Protein AF-A0A7S3WX23-F1 (afdb_monomer_lite)

Structure (mmCIF, N/CA/C/O backbone):
data_AF-A0A7S3WX23-F1
#
_entry.id   AF-A0A7S3WX23-F1
#
loop_
_atom_site.group_PDB
_atom_site.id
_atom_si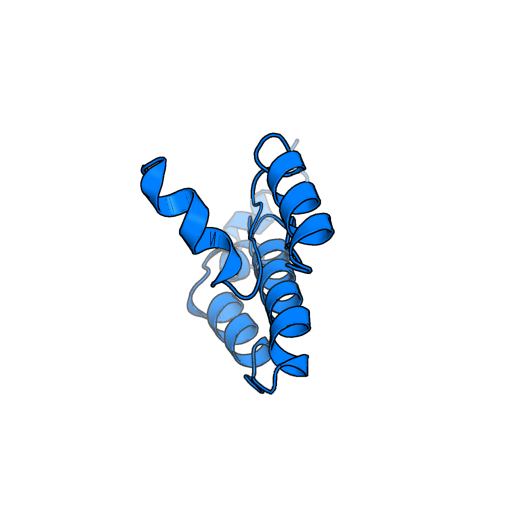te.type_symbol
_atom_site.label_atom_id
_atom_site.label_alt_id
_atom_site.label_comp_id
_atom_site.label_asym_id
_atom_site.label_entity_id
_atom_site.label_seq_id
_atom_site.pdbx_PDB_ins_code
_atom_site.Cartn_x
_atom_site.Cartn_y
_atom_site.Cartn_z
_atom_site.occupancy
_atom_site.B_iso_or_equiv
_atom_site.auth_seq_id
_atom_site.auth_comp_id
_atom_site.auth_asym_id
_atom_site.auth_atom_id
_atom_site.pdbx_PDB_model_num
ATOM 1 N N . GLY A 1 1 ? 3.208 15.995 10.548 1.0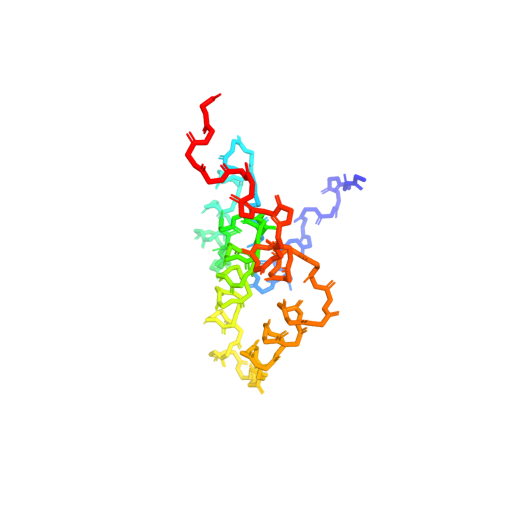0 79.62 1 GLY A N 1
ATOM 2 C CA . GLY A 1 1 ? 2.936 15.117 11.705 1.00 79.62 1 GLY A CA 1
ATOM 3 C C . GLY A 1 1 ? 1.462 15.192 12.044 1.00 79.62 1 GLY A C 1
ATOM 4 O O . GLY A 1 1 ? 0.822 16.119 11.566 1.00 79.62 1 GLY A O 1
ATOM 5 N N . ALA A 1 2 ? 0.948 14.242 12.826 1.00 91.31 2 ALA A N 1
ATOM 6 C CA . ALA A 1 2 ? -0.447 14.206 13.277 1.00 91.31 2 ALA A CA 1
ATOM 7 C C . ALA A 1 2 ? -0.566 14.661 14.740 1.00 91.31 2 ALA A C 1
ATOM 9 O O . ALA A 1 2 ? 0.372 14.481 15.523 1.00 91.31 2 ALA A O 1
ATOM 10 N N . SER A 1 3 ? -1.706 15.244 15.106 1.00 95.75 3 SER A N 1
ATOM 11 C CA . SER A 1 3 ? -2.031 15.580 16.499 1.00 95.75 3 SER A CA 1
ATOM 12 C C . SER A 1 3 ? -2.707 14.405 17.209 1.00 95.75 3 SER A C 1
ATOM 14 O O . SER A 1 3 ? -3.400 13.607 16.584 1.00 95.75 3 SER A O 1
ATOM 16 N N . VAL A 1 4 ? -2.588 14.332 18.540 1.00 94.81 4 VAL A N 1
ATOM 17 C CA . VAL A 1 4 ? -3.322 13.351 19.367 1.00 94.81 4 VAL A CA 1
ATOM 18 C C . VAL A 1 4 ? -4.836 13.466 19.147 1.00 94.81 4 VAL A C 1
ATOM 20 O O . VAL A 1 4 ? -5.532 12.456 19.110 1.00 94.81 4 VAL A O 1
ATOM 23 N N . MET A 1 5 ? -5.332 14.684 18.897 1.00 95.56 5 MET A N 1
ATOM 24 C CA . MET A 1 5 ? -6.750 14.949 18.615 1.00 95.56 5 MET A CA 1
ATOM 25 C C . MET A 1 5 ? -7.226 14.389 17.265 1.00 95.56 5 MET A C 1
ATOM 27 O O . MET A 1 5 ? -8.411 14.443 16.958 1.00 95.56 5 MET A O 1
ATOM 31 N N . GLU A 1 6 ? -6.330 13.882 16.418 1.00 95.81 6 GLU A N 1
ATOM 32 C CA . GLU A 1 6 ? -6.698 13.263 15.140 1.00 95.81 6 GLU A CA 1
ATOM 33 C C . GLU A 1 6 ? -6.844 11.742 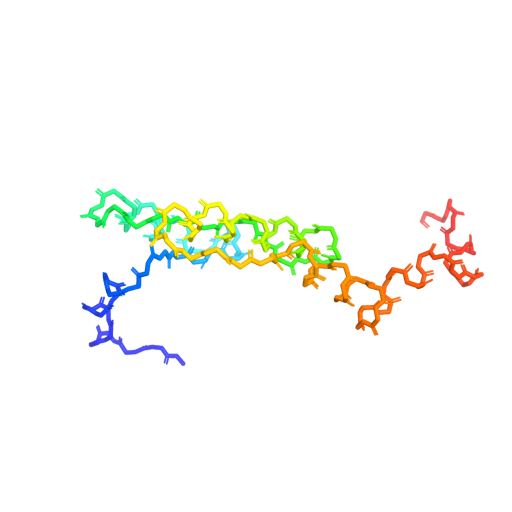15.242 1.00 95.81 6 GLU A C 1
ATOM 35 O O . GLU A 1 6 ? -7.450 11.142 14.356 1.00 95.81 6 GLU A O 1
ATOM 40 N N . LEU A 1 7 ? -6.374 11.119 16.331 1.00 93.25 7 LEU A N 1
ATOM 41 C CA . LEU A 1 7 ? -6.477 9.668 16.530 1.00 93.25 7 LEU A CA 1
ATOM 42 C C . LEU A 1 7 ? -7.935 9.194 16.585 1.00 93.25 7 LEU A C 1
ATOM 44 O O . LEU A 1 7 ? -8.265 8.152 16.026 1.00 93.25 7 LEU A O 1
ATOM 48 N N . GLU A 1 8 ? -8.836 9.996 17.159 1.00 94.06 8 GLU A N 1
ATOM 49 C CA . GLU A 1 8 ? -10.277 9.697 17.176 1.00 94.06 8 GLU A CA 1
ATOM 50 C C . GLU A 1 8 ? -10.901 9.636 15.770 1.00 94.06 8 GLU A C 1
ATOM 52 O O . GLU A 1 8 ? -11.996 9.107 15.587 1.00 94.06 8 GLU A O 1
ATOM 57 N N . LYS A 1 9 ? -10.227 10.196 14.758 1.00 95.56 9 LYS A N 1
ATOM 58 C CA . LYS A 1 9 ? -10.715 10.233 13.377 1.00 95.56 9 LYS A CA 1
ATOM 59 C C . LYS A 1 9 ? -10.270 9.016 12.571 1.00 95.56 9 LYS A C 1
ATOM 61 O O . LYS A 1 9 ? -10.781 8.839 11.469 1.00 95.56 9 LYS A O 1
ATOM 66 N N . MET A 1 10 ? -9.364 8.183 13.094 1.00 94.38 10 MET A N 1
ATOM 67 C CA . MET A 1 10 ? -8.843 7.013 12.377 1.00 94.38 10 MET A CA 1
ATOM 68 C C . MET A 1 10 ? -9.938 6.039 11.918 1.00 94.38 10 MET A C 1
ATOM 70 O O . MET A 1 10 ? -9.901 5.672 10.744 1.00 94.38 10 MET A O 1
ATOM 74 N N . PRO A 1 11 ? -10.966 5.707 12.730 1.00 95.38 11 PRO A N 1
ATOM 75 C CA . PRO A 1 11 ? -12.029 4.786 12.309 1.00 95.38 11 PRO A CA 1
ATOM 76 C C . PRO A 1 11 ? -12.909 5.289 11.156 1.00 95.38 11 PRO A C 1
ATOM 78 O O . PRO A 1 11 ? -13.792 4.576 10.697 1.00 95.38 11 PRO A O 1
ATOM 81 N N . ARG A 1 12 ? -12.712 6.528 10.682 1.00 95.88 12 ARG A N 1
ATOM 82 C CA . ARG A 1 12 ? -13.412 7.057 9.501 1.00 95.88 12 ARG A CA 1
ATOM 83 C C . ARG A 1 12 ? -12.796 6.569 8.187 1.00 95.88 12 ARG A C 1
ATOM 85 O O . ARG A 1 12 ? -13.419 6.736 7.142 1.00 95.88 12 ARG A O 1
ATOM 92 N N . ALA A 1 13 ? -11.571 6.045 8.215 1.00 96.38 13 ALA A N 1
ATOM 93 C CA . ALA A 1 13 ? -10.916 5.479 7.041 1.00 96.38 13 ALA A CA 1
ATOM 94 C C . ALA A 1 13 ? -11.450 4.071 6.737 1.00 96.38 13 ALA A C 1
ATOM 96 O O . ALA A 1 13 ? -11.896 3.363 7.632 1.00 96.38 13 ALA A O 1
ATOM 97 N N . TRP A 1 14 ? -11.370 3.647 5.474 1.00 95.94 14 TRP A N 1
ATOM 98 C CA . TRP A 1 14 ? -11.797 2.301 5.070 1.00 95.94 14 TRP A CA 1
ATOM 99 C C . TRP A 1 14 ? -10.765 1.220 5.393 1.00 95.94 14 TRP A C 1
ATOM 101 O O . TRP A 1 14 ? -11.124 0.065 5.581 1.00 95.94 14 TRP A O 1
ATOM 111 N N . PHE A 1 15 ? -9.481 1.579 5.403 1.00 97.12 15 PHE A N 1
ATOM 112 C CA . PHE A 1 15 ? -8.366 0.674 5.669 1.00 97.12 15 PHE A CA 1
ATOM 113 C C . PHE A 1 15 ? -7.109 1.468 6.040 1.00 97.12 15 PHE A C 1
ATOM 115 O O . PHE A 1 15 ? -7.056 2.688 5.866 1.00 97.12 15 PHE A O 1
ATOM 122 N N . ASN A 1 16 ? -6.087 0.770 6.531 1.00 97.56 16 ASN A N 1
ATOM 123 C CA . ASN A 1 16 ? -4.795 1.347 6.897 1.00 97.56 16 ASN A CA 1
ATOM 124 C C . ASN A 1 16 ? -3.675 0.884 5.953 1.00 97.56 16 ASN A C 1
ATOM 126 O O . ASN A 1 16 ? -3.702 -0.221 5.420 1.00 97.56 16 ASN A O 1
ATOM 130 N N . ILE A 1 17 ? -2.641 1.708 5.781 1.00 97.69 17 ILE A N 1
ATOM 131 C CA . ILE A 1 17 ? -1.429 1.343 5.034 1.00 97.69 17 ILE A CA 1
ATOM 132 C C . ILE A 1 17 ? -0.246 1.353 6.003 1.00 97.69 17 ILE A C 1
ATOM 134 O O . ILE A 1 17 ? 0.011 2.358 6.665 1.00 97.69 17 ILE A O 1
ATOM 138 N N . CYS A 1 18 ? 0.481 0.240 6.073 1.00 96.38 18 CYS A N 1
ATOM 139 C CA . CYS A 1 18 ? 1.652 0.043 6.920 1.00 96.38 18 CYS A CA 1
ATOM 140 C C . CYS A 1 18 ? 2.878 -0.260 6.040 1.00 96.38 18 CYS A C 1
ATOM 142 O O . CYS A 1 18 ? 3.271 -1.415 5.906 1.00 96.38 18 CYS A O 1
ATOM 144 N N . PRO A 1 19 ? 3.499 0.757 5.418 1.00 92.56 19 PRO A N 1
ATOM 145 C CA . PRO A 1 19 ? 4.509 0.536 4.384 1.00 92.56 19 PRO A CA 1
ATOM 146 C C . PRO A 1 19 ? 5.846 0.037 4.945 1.00 92.56 19 PRO A C 1
ATOM 148 O O . PRO A 1 19 ? 6.666 -0.484 4.198 1.00 92.56 19 PRO A O 1
ATOM 151 N N . TYR A 1 20 ? 6.091 0.209 6.243 1.00 93.19 20 TYR A N 1
ATOM 152 C CA . TYR A 1 20 ? 7.326 -0.204 6.898 1.00 93.19 20 TYR A CA 1
ATOM 153 C C . TYR A 1 20 ? 7.018 -1.322 7.878 1.00 93.19 20 TYR A C 1
ATOM 155 O O . TYR A 1 20 ? 6.110 -1.209 8.699 1.00 93.19 20 TYR A O 1
ATOM 163 N N . ARG A 1 21 ? 7.781 -2.408 7.815 1.00 82.06 21 ARG A N 1
ATOM 164 C CA . ARG A 1 21 ? 7.510 -3.588 8.642 1.00 82.06 21 ARG A CA 1
ATOM 165 C C . ARG A 1 21 ? 7.878 -3.353 10.105 1.00 82.06 21 ARG A C 1
ATOM 167 O O . ARG A 1 21 ? 7.323 -3.975 11.007 1.00 82.06 21 ARG A O 1
ATOM 174 N N . GLU A 1 22 ? 8.834 -2.463 10.326 1.00 91.75 22 GLU A N 1
ATOM 175 C CA . GLU A 1 22 ? 9.436 -2.143 11.612 1.00 91.75 22 GLU A CA 1
ATOM 176 C C . GLU A 1 22 ? 8.556 -1.212 12.453 1.00 91.75 22 GLU A C 1
ATOM 178 O O . GLU A 1 22 ? 8.687 -1.189 13.677 1.00 91.75 22 GLU A O 1
ATOM 183 N N . VAL A 1 23 ? 7.656 -0.446 11.824 1.00 94.06 23 VAL A N 1
ATOM 184 C CA . VAL A 1 23 ? 6.828 0.565 12.496 1.00 94.06 23 VAL A CA 1
ATOM 185 C C . VAL A 1 23 ? 5.383 0.521 12.007 1.00 94.06 23 VAL A C 1
ATOM 187 O O . VAL A 1 23 ? 5.117 0.431 10.820 1.00 94.06 23 VAL A O 1
ATOM 190 N N . GLY A 1 24 ? 4.425 0.626 12.930 1.00 93.06 24 GLY A N 1
ATOM 191 C CA . GLY A 1 24 ? 2.997 0.735 12.601 1.00 93.06 24 GLY A CA 1
ATOM 192 C C . GLY A 1 24 ? 2.216 -0.582 12.598 1.00 93.06 24 GLY A C 1
ATOM 193 O O . GLY A 1 24 ? 1.018 -0.550 12.866 1.00 93.06 24 GLY A O 1
ATOM 194 N N . LEU A 1 25 ? 2.867 -1.741 12.432 1.00 95.38 25 LEU A N 1
ATOM 195 C CA . LEU A 1 25 ? 2.166 -3.035 12.355 1.00 95.38 25 LEU A CA 1
ATOM 196 C C . LEU A 1 25 ? 1.324 -3.343 13.604 1.00 95.38 25 LEU A C 1
ATOM 198 O O . LEU A 1 25 ? 0.216 -3.860 13.496 1.00 95.38 25 LEU A O 1
ATOM 202 N N . MET A 1 26 ? 1.824 -3.008 14.798 1.00 96.06 26 MET A N 1
ATOM 203 C CA . MET A 1 26 ? 1.057 -3.205 16.035 1.00 96.06 26 MET A CA 1
ATOM 204 C C . MET A 1 26 ? -0.206 -2.336 16.078 1.00 96.06 26 MET A C 1
ATOM 206 O O . MET A 1 26 ? -1.248 -2.806 16.524 1.00 96.06 26 MET A O 1
ATOM 210 N N . ALA A 1 27 ? -0.129 -1.097 15.585 1.00 95.62 27 ALA A N 1
ATOM 211 C CA . ALA A 1 27 ? -1.279 -0.202 15.519 1.00 95.62 27 ALA A CA 1
ATOM 212 C C . ALA A 1 27 ? -2.288 -0.670 14.460 1.00 95.62 27 ALA A C 1
ATOM 214 O O . ALA A 1 27 ? -3.481 -0.696 14.734 1.00 95.62 27 ALA A O 1
ATOM 215 N N . ALA A 1 28 ? -1.816 -1.112 13.290 1.00 96.44 28 ALA A N 1
ATOM 216 C CA . ALA A 1 28 ? -2.671 -1.656 12.237 1.00 96.44 28 ALA A CA 1
ATOM 217 C C . ALA A 1 28 ? -3.453 -2.890 12.718 1.00 96.44 28 ALA A C 1
ATOM 219 O O . ALA A 1 28 ? -4.669 -2.931 12.571 1.00 96.44 28 ALA A O 1
ATOM 220 N N . LYS A 1 29 ? -2.784 -3.836 13.392 1.00 97.12 29 LYS A N 1
ATOM 221 C CA . LYS A 1 29 ? -3.434 -5.015 13.996 1.00 97.12 29 LYS A CA 1
ATOM 222 C C . LYS A 1 29 ? -4.438 -4.656 15.089 1.00 97.12 29 LYS A C 1
ATOM 224 O O . LYS A 1 29 ? -5.460 -5.317 15.227 1.00 97.12 29 LYS A O 1
ATOM 229 N N . TYR A 1 30 ? -4.143 -3.632 15.888 1.00 97.31 30 TYR A N 1
ATOM 230 C CA . TYR A 1 30 ? -5.091 -3.126 16.877 1.00 97.31 30 TYR A CA 1
ATOM 231 C C . TYR A 1 30 ? -6.345 -2.558 16.198 1.00 97.31 30 TYR A C 1
ATOM 233 O O . TYR A 1 30 ? -7.453 -2.907 16.586 1.00 97.31 30 TYR A O 1
ATOM 241 N N . LEU A 1 31 ? -6.181 -1.743 15.153 1.00 97.38 31 LEU A N 1
ATOM 242 C CA . LEU A 1 31 ? -7.307 -1.154 14.424 1.00 97.38 31 LEU 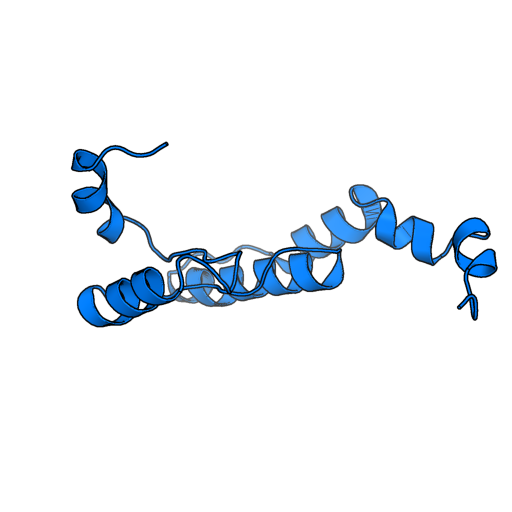A CA 1
ATOM 243 C C . LEU A 1 31 ? -8.133 -2.198 13.664 1.00 97.38 31 LEU A C 1
ATOM 245 O O . LEU A 1 31 ? -9.356 -2.104 13.649 1.00 97.38 31 LEU A O 1
ATOM 249 N N . GLU A 1 32 ? -7.483 -3.208 13.091 1.00 97.56 32 GLU A N 1
ATOM 250 C CA . GLU A 1 32 ? -8.153 -4.364 12.489 1.00 97.56 32 GLU A CA 1
ATOM 251 C C . GLU A 1 32 ? -9.025 -5.084 13.520 1.00 97.56 32 GLU A C 1
ATOM 253 O O . GLU A 1 32 ? -10.207 -5.310 13.287 1.00 97.56 32 GLU A O 1
ATOM 258 N N . LYS A 1 33 ? -8.470 -5.380 14.698 1.00 98.12 33 LYS A N 1
ATOM 259 C CA . LYS A 1 33 ? -9.190 -6.100 15.748 1.00 98.12 33 LYS A CA 1
ATOM 260 C C . LYS A 1 33 ? -10.354 -5.301 16.345 1.00 98.12 33 LYS A C 1
ATOM 262 O O . LYS A 1 33 ? -11.402 -5.879 16.615 1.00 98.12 33 LYS A O 1
ATOM 267 N N . GLU A 1 34 ? -10.154 -4.016 16.624 1.00 97.75 34 GLU A N 1
ATOM 268 C CA . GLU A 1 34 ? -11.123 -3.211 17.384 1.00 97.75 34 GLU A CA 1
ATOM 269 C C . GLU A 1 34 ? -12.150 -2.494 16.495 1.00 97.75 34 GLU A C 1
ATOM 271 O O . GLU A 1 34 ? -13.252 -2.203 16.958 1.00 97.75 34 GLU A O 1
ATOM 276 N N . PHE A 1 35 ? -11.812 -2.205 15.234 1.00 96.88 35 PHE A N 1
ATOM 277 C CA . PHE A 1 35 ? -12.653 -1.415 14.324 1.00 96.88 35 PHE A CA 1
ATOM 278 C C . PHE A 1 35 ? -12.945 -2.109 12.987 1.00 96.88 35 PHE A C 1
ATOM 280 O O . PHE A 1 35 ? -13.519 -1.470 12.109 1.00 96.88 35 PHE A O 1
ATOM 287 N N . ASP A 1 36 ? -12.553 -3.378 12.816 1.00 96.19 36 ASP A N 1
ATOM 288 C CA . ASP A 1 36 ? -12.698 -4.133 11.557 1.00 96.19 36 ASP A CA 1
ATOM 289 C C . ASP A 1 36 ? -12.065 -3.405 10.357 1.00 96.19 36 ASP A C 1
ATOM 291 O O . ASP A 1 36 ? -12.550 -3.432 9.229 1.00 96.19 36 ASP A O 1
ATOM 295 N N . MET A 1 37 ? -10.972 -2.681 10.622 1.00 97.44 37 MET A N 1
ATOM 296 C CA . MET A 1 37 ? -10.250 -1.920 9.610 1.00 97.44 37 MET A CA 1
ATOM 297 C C . MET A 1 37 ? -9.137 -2.780 9.003 1.00 97.44 37 MET A C 1
ATOM 299 O O . MET A 1 37 ? -8.090 -2.933 9.644 1.00 97.44 37 MET A O 1
ATOM 303 N N . PRO A 1 38 ? -9.282 -3.292 7.769 1.00 97.50 38 PRO A N 1
ATOM 304 C CA . PRO A 1 38 ? -8.208 -4.039 7.129 1.00 97.50 38 PRO A CA 1
ATOM 305 C C . PRO A 1 38 ? -6.966 -3.160 6.947 1.00 97.50 38 PRO A C 1
ATOM 307 O O . PRO A 1 38 ? -7.027 -1.923 6.968 1.00 97.50 38 PRO A O 1
ATOM 310 N N . TYR A 1 39 ? -5.812 -3.790 6.751 1.00 97.31 39 TYR A N 1
ATOM 311 C CA . TYR A 1 39 ? -4.573 -3.077 6.461 1.00 97.31 39 TYR A CA 1
ATOM 312 C C . TYR A 1 39 ? -3.768 -3.739 5.348 1.00 97.31 39 TYR A C 1
ATOM 314 O O . TYR A 1 39 ? -3.889 -4.932 5.089 1.00 97.31 39 TYR A O 1
ATOM 322 N N . ILE A 1 40 ? -2.925 -2.937 4.703 1.00 97.81 40 ILE A N 1
ATOM 323 C CA . ILE A 1 40 ? -1.972 -3.380 3.686 1.00 97.81 40 ILE A CA 1
ATOM 324 C C . ILE A 1 40 ? -0.567 -3.150 4.225 1.00 97.81 40 ILE A C 1
ATOM 326 O O . ILE A 1 40 ? -0.217 -2.019 4.567 1.00 97.81 40 ILE A O 1
ATOM 330 N N . ASP A 1 41 ? 0.238 -4.207 4.288 1.00 95.75 41 ASP A N 1
ATOM 331 C CA . ASP A 1 41 ? 1.645 -4.166 4.704 1.00 95.75 41 ASP A CA 1
ATOM 332 C C . ASP A 1 41 ? 2.636 -4.370 3.545 1.00 95.75 41 ASP A C 1
ATOM 334 O O . ASP A 1 41 ? 3.853 -4.305 3.737 1.00 95.75 41 ASP A O 1
ATOM 338 N N . THR A 1 42 ? 2.134 -4.566 2.323 1.00 95.62 42 THR A N 1
ATOM 339 C CA . THR A 1 42 ? 2.956 -4.573 1.112 1.00 95.62 42 THR A CA 1
ATOM 340 C C . THR A 1 42 ? 3.587 -3.197 0.912 1.00 95.62 42 THR A C 1
ATOM 342 O O . THR A 1 42 ? 2.901 -2.205 0.660 1.00 95.62 42 THR A O 1
ATOM 345 N N . CYS A 1 43 ? 4.914 -3.127 1.000 1.00 95.62 43 CYS A N 1
ATOM 346 C CA . CYS A 1 43 ? 5.638 -1.885 0.772 1.00 95.62 43 CYS A CA 1
ATOM 347 C C . CYS A 1 43 ? 5.714 -1.575 -0.734 1.00 95.62 43 CYS A C 1
ATOM 349 O O . CYS A 1 43 ? 6.239 -2.400 -1.481 1.00 95.62 43 CYS A O 1
ATOM 351 N N . PRO A 1 44 ? 5.266 -0.398 -1.210 1.00 95.25 44 PRO A N 1
ATOM 352 C CA . PRO A 1 44 ? 5.268 -0.057 -2.633 1.00 95.25 44 PRO A CA 1
ATOM 353 C C . PRO A 1 44 ? 6.666 0.359 -3.129 1.00 95.25 44 PRO A C 1
ATOM 355 O O . PRO A 1 44 ? 6.868 1.492 -3.566 1.00 95.25 44 PRO A O 1
ATOM 358 N N . MET A 1 45 ? 7.641 -0.548 -3.062 1.00 93.62 45 MET A N 1
ATOM 359 C CA . MET A 1 45 ? 9.024 -0.311 -3.482 1.00 93.62 45 MET A CA 1
ATOM 360 C C . MET A 1 45 ? 9.394 -1.128 -4.718 1.00 93.62 45 MET A C 1
ATOM 362 O O . MET A 1 45 ? 9.491 -2.351 -4.682 1.00 93.62 45 MET A O 1
ATOM 366 N N . GLY A 1 46 ? 9.683 -0.424 -5.811 1.00 92.75 46 GLY A N 1
ATOM 367 C CA . GLY A 1 46 ? 9.944 -1.046 -7.105 1.00 92.75 46 GLY A CA 1
ATOM 368 C C . GLY A 1 46 ? 8.653 -1.434 -7.826 1.00 92.75 46 GLY A C 1
ATOM 369 O O . GLY A 1 46 ? 7.603 -1.622 -7.222 1.00 92.75 46 GLY A O 1
ATOM 370 N N . VAL A 1 47 ? 8.738 -1.555 -9.151 1.00 92.50 47 VAL A N 1
ATOM 371 C CA . VAL A 1 47 ? 7.567 -1.695 -10.036 1.00 92.50 47 VAL A CA 1
ATOM 372 C C . VAL A 1 47 ? 6.667 -2.870 -9.642 1.00 92.50 47 VAL A C 1
ATOM 374 O O . VAL A 1 47 ? 5.447 -2.728 -9.611 1.00 92.50 47 VAL A O 1
ATOM 377 N N . THR A 1 48 ? 7.258 -4.016 -9.303 1.00 92.31 48 THR A N 1
ATOM 378 C CA . THR A 1 48 ? 6.510 -5.229 -8.949 1.00 92.31 48 THR A CA 1
ATOM 379 C C . THR A 1 48 ? 5.754 -5.080 -7.629 1.00 92.31 48 THR A C 1
ATOM 381 O O . THR A 1 48 ? 4.557 -5.366 -7.587 1.00 92.31 48 THR A O 1
ATOM 384 N N . GLU A 1 49 ? 6.405 -4.592 -6.568 1.00 95.38 49 GLU A N 1
ATOM 385 C CA . GLU A 1 49 ? 5.741 -4.443 -5.267 1.00 95.38 49 GLU A CA 1
ATOM 386 C C . GLU A 1 49 ? 4.758 -3.273 -5.260 1.00 95.38 49 GLU A C 1
ATOM 388 O O . GLU A 1 49 ? 3.703 -3.376 -4.643 1.00 95.38 49 GLU A O 1
ATOM 393 N N . THR A 1 50 ? 5.017 -2.194 -6.007 1.00 96.00 50 THR A N 1
ATOM 394 C CA . THR A 1 50 ? 4.018 -1.135 -6.215 1.00 96.00 50 THR A CA 1
ATOM 395 C C . THR A 1 50 ? 2.772 -1.685 -6.916 1.00 96.00 50 THR A C 1
ATOM 397 O O . THR A 1 50 ? 1.656 -1.383 -6.497 1.00 96.00 50 THR A O 1
ATOM 400 N N . ALA A 1 51 ? 2.923 -2.533 -7.940 1.00 96.12 51 ALA A N 1
ATOM 401 C CA . ALA A 1 51 ? 1.780 -3.175 -8.591 1.00 96.12 51 ALA A CA 1
ATOM 402 C C . ALA A 1 51 ? 1.017 -4.106 -7.634 1.00 96.12 51 ALA A C 1
ATOM 404 O O . ALA A 1 51 ? -0.213 -4.113 -7.634 1.00 96.12 51 ALA A O 1
ATOM 405 N N . ARG A 1 52 ? 1.730 -4.875 -6.800 1.00 96.88 52 ARG A N 1
ATOM 406 C CA . ARG A 1 52 ? 1.121 -5.723 -5.768 1.00 96.88 52 ARG A CA 1
ATOM 407 C C . ARG A 1 52 ? 0.348 -4.894 -4.741 1.00 96.88 52 ARG A C 1
ATOM 409 O O . ARG A 1 52 ? -0.819 -5.176 -4.514 1.00 96.88 52 ARG A O 1
ATOM 416 N N . PHE A 1 53 ? 0.951 -3.826 -4.226 1.00 97.44 53 PHE A N 1
ATOM 417 C CA . PHE A 1 53 ? 0.319 -2.880 -3.307 1.00 97.44 53 PHE A CA 1
ATOM 418 C C . PHE A 1 53 ? -0.999 -2.319 -3.865 1.00 97.44 53 PHE A C 1
ATOM 420 O O . PHE A 1 53 ? -2.010 -2.298 -3.168 1.00 97.44 53 PHE A O 1
ATOM 427 N N . VAL A 1 54 ? -1.029 -1.917 -5.141 1.00 96.75 54 VAL A N 1
ATOM 428 C CA . VAL A 1 54 ? -2.261 -1.419 -5.782 1.00 96.75 54 VAL A CA 1
ATOM 429 C C . VAL A 1 54 ? -3.325 -2.518 -5.908 1.00 96.75 54 VAL A C 1
ATOM 431 O O . VAL A 1 54 ? -4.510 -2.245 -5.716 1.00 96.75 54 VAL A O 1
ATOM 434 N N . ARG A 1 55 ? -2.933 -3.767 -6.188 1.00 96.38 55 ARG A N 1
ATOM 435 C CA . ARG A 1 55 ? -3.876 -4.900 -6.205 1.00 96.38 55 ARG A CA 1
ATOM 436 C C . ARG A 1 55 ? -4.417 -5.236 -4.816 1.00 96.38 55 ARG A C 1
ATOM 438 O O . ARG A 1 55 ? -5.597 -5.560 -4.711 1.00 96.38 55 ARG A O 1
ATOM 445 N N . ASP A 1 56 ? -3.607 -5.099 -3.771 1.00 96.62 56 ASP A N 1
ATOM 446 C CA . ASP A 1 56 ? -4.057 -5.269 -2.386 1.00 96.62 56 ASP A CA 1
ATOM 447 C C . ASP A 1 56 ? -5.113 -4.206 -2.023 1.00 96.62 56 ASP A C 1
ATOM 449 O O . ASP A 1 56 ? -6.139 -4.531 -1.427 1.00 96.62 56 ASP A O 1
ATOM 453 N N . ILE A 1 57 ? -4.943 -2.955 -2.482 1.00 96.44 57 ILE A N 1
ATOM 454 C CA . ILE A 1 57 ? -5.980 -1.911 -2.359 1.00 96.44 57 ILE A CA 1
ATOM 455 C C . ILE A 1 57 ? -7.253 -2.335 -3.092 1.00 96.44 57 ILE A C 1
ATOM 457 O O . ILE A 1 57 ? -8.346 -2.255 -2.528 1.00 96.44 57 ILE A O 1
ATOM 461 N N . ALA A 1 58 ? -7.121 -2.804 -4.336 1.00 95.75 58 ALA A N 1
ATOM 462 C CA . ALA A 1 58 ? -8.257 -3.234 -5.145 1.00 95.75 58 ALA A CA 1
ATOM 463 C C . ALA A 1 58 ? -9.080 -4.329 -4.446 1.00 95.75 58 ALA A C 1
ATOM 465 O O . ALA A 1 58 ? -10.310 -4.284 -4.484 1.00 95.75 58 ALA A O 1
ATOM 466 N N . ALA A 1 59 ? -8.418 -5.279 -3.780 1.00 94.94 59 ALA A N 1
ATOM 467 C CA . ALA A 1 59 ? -9.071 -6.358 -3.043 1.00 94.94 59 ALA A CA 1
ATOM 468 C C . ALA A 1 59 ? -9.922 -5.856 -1.864 1.00 94.94 59 ALA A C 1
ATOM 470 O O . ALA A 1 59 ? -10.946 -6.463 -1.559 1.00 94.94 59 ALA A O 1
ATOM 471 N N . ILE A 1 60 ? -9.537 -4.740 -1.236 1.00 95.50 60 ILE A N 1
ATOM 472 C CA . ILE A 1 60 ? -10.281 -4.134 -0.124 1.00 95.50 60 ILE A CA 1
ATOM 473 C C . ILE A 1 60 ? -11.472 -3.312 -0.626 1.00 95.50 60 ILE A C 1
ATOM 475 O O . ILE A 1 60 ? -12.559 -3.388 -0.052 1.00 95.50 60 ILE A O 1
ATOM 479 N N . VAL A 1 61 ? -11.287 -2.512 -1.681 1.00 95.19 61 VAL A N 1
ATOM 480 C CA . VAL A 1 61 ? -12.294 -1.516 -2.098 1.00 95.19 61 VAL A CA 1
ATOM 481 C C . VAL A 1 61 ? -13.337 -2.065 -3.070 1.00 95.19 61 VAL A C 1
ATOM 483 O O . VAL A 1 61 ? -14.485 -1.621 -3.036 1.00 95.19 61 VAL A O 1
ATOM 486 N N . LYS A 1 62 ? -12.997 -3.058 -3.906 1.00 94.00 62 LYS A N 1
ATOM 487 C CA . LYS A 1 62 ? -13.958 -3.655 -4.853 1.00 94.00 62 LYS A CA 1
ATOM 488 C C . LYS A 1 62 ? -15.191 -4.249 -4.155 1.00 94.00 62 LYS A C 1
ATOM 490 O O . LYS A 1 62 ? -16.301 -3.927 -4.580 1.00 94.00 62 LYS A O 1
ATOM 495 N N . PRO A 1 63 ? -15.061 -5.028 -3.061 1.00 93.25 63 PRO A N 1
ATOM 496 C CA . PRO A 1 63 ? -16.219 -5.531 -2.314 1.00 93.25 63 PRO A CA 1
ATOM 497 C C . PRO A 1 63 ? -17.109 -4.434 -1.711 1.00 93.25 63 PRO A C 1
ATOM 499 O O . PRO A 1 63 ? -18.281 -4.683 -1.447 1.00 93.25 63 PRO A O 1
ATOM 502 N N . GLN A 1 64 ? -16.583 -3.219 -1.523 1.00 91.38 64 GLN A N 1
ATOM 503 C CA . GLN A 1 64 ? -17.318 -2.067 -0.985 1.00 91.38 64 GLN A CA 1
ATOM 504 C C . GLN A 1 64 ? -18.129 -1.319 -2.063 1.00 91.38 64 GLN A C 1
ATOM 506 O O . GLN A 1 64 ? -18.727 -0.284 -1.782 1.00 91.38 64 GLN A O 1
ATOM 511 N N . GLY A 1 65 ? -18.165 -1.833 -3.300 1.00 91.94 65 GLY A N 1
ATOM 512 C CA . GLY A 1 65 ? -18.893 -1.235 -4.423 1.00 91.94 65 GLY A CA 1
ATOM 513 C C . GLY A 1 65 ? -18.054 -0.294 -5.291 1.00 91.94 65 GLY A C 1
ATOM 514 O O . GLY A 1 65 ? -18.603 0.398 -6.148 1.00 91.94 65 GLY A O 1
ATOM 515 N N . HIS A 1 66 ? -16.732 -0.266 -5.100 1.00 89.44 66 HIS A N 1
ATOM 516 C CA . HIS A 1 66 ? -15.811 0.555 -5.886 1.00 89.44 66 HIS A CA 1
ATOM 517 C C . HIS A 1 66 ? -15.153 -0.256 -7.003 1.00 89.44 66 HIS A C 1
ATOM 519 O O . HIS A 1 66 ? -14.048 -0.780 -6.849 1.00 89.44 66 HIS A O 1
ATOM 525 N N . ASP A 1 67 ? -15.834 -0.346 -8.144 1.00 85.50 67 ASP A N 1
ATOM 526 C CA . ASP A 1 67 ? -15.343 -1.074 -9.315 1.00 85.50 67 ASP A CA 1
ATOM 527 C C . ASP A 1 67 ? -14.483 -0.179 -10.220 1.00 85.50 67 ASP A C 1
ATOM 529 O O . ASP A 1 67 ? -14.939 0.379 -11.218 1.00 85.50 67 ASP A O 1
ATOM 533 N N . PHE A 1 68 ? -13.223 0.007 -9.824 1.00 87.44 68 PHE A N 1
ATOM 534 C CA . PHE A 1 68 ? -12.212 0.669 -10.646 1.00 87.44 68 PHE A CA 1
ATOM 535 C C . PHE A 1 68 ? -11.317 -0.359 -11.352 1.00 87.44 68 PHE A C 1
ATOM 537 O O . PHE A 1 68 ? -10.962 -1.403 -10.792 1.00 87.44 68 PHE A O 1
ATOM 544 N N . ASP A 1 69 ? -10.888 -0.032 -12.572 1.00 90.81 69 ASP A N 1
ATOM 545 C CA . ASP A 1 69 ? -9.905 -0.821 -13.317 1.00 90.81 69 ASP A CA 1
ATOM 546 C C . ASP A 1 69 ? -8.476 -0.479 -12.865 1.00 90.81 69 ASP A C 1
ATOM 548 O O . ASP A 1 69 ? -7.771 0.353 -13.444 1.00 90.81 69 ASP A O 1
ATOM 552 N N . PHE A 1 70 ? -8.060 -1.121 -11.775 1.00 93.12 70 PHE A N 1
ATOM 553 C CA . PHE A 1 70 ? -6.714 -0.979 -11.223 1.00 93.12 70 PHE A CA 1
ATOM 554 C C . PHE A 1 70 ? -5.630 -1.587 -12.122 1.00 93.12 70 PHE A C 1
ATOM 556 O O . PHE A 1 70 ? -4.500 -1.103 -12.103 1.00 93.12 70 PHE A O 1
ATOM 563 N N . ASP A 1 71 ? -5.939 -2.617 -12.916 1.00 93.88 71 ASP A N 1
ATOM 564 C CA . ASP A 1 71 ? -4.939 -3.263 -13.773 1.00 93.88 71 ASP A CA 1
ATOM 565 C C . ASP A 1 71 ? -4.552 -2.361 -14.947 1.00 93.88 71 ASP A C 1
ATOM 567 O O . ASP A 1 71 ? -3.365 -2.258 -15.268 1.00 93.88 71 ASP A O 1
ATOM 571 N N . LYS A 1 72 ? -5.510 -1.622 -15.520 1.00 94.62 72 LYS A N 1
ATOM 572 C CA . LYS A 1 72 ? -5.204 -0.576 -16.503 1.00 94.62 72 LYS A CA 1
ATOM 573 C C . LYS A 1 72 ? -4.295 0.505 -15.917 1.00 94.62 72 LYS A C 1
ATOM 575 O O . LYS A 1 72 ? -3.313 0.884 -16.552 1.00 94.62 72 LYS A O 1
ATOM 580 N N . TYR A 1 73 ? -4.579 0.965 -14.697 1.00 93.38 73 TYR A N 1
ATOM 581 C CA . TYR A 1 73 ? -3.721 1.935 -14.012 1.00 93.38 73 TYR A CA 1
ATOM 582 C C . TYR A 1 73 ? -2.300 1.388 -13.804 1.00 93.38 73 TYR A C 1
ATOM 584 O O . TYR A 1 73 ? -1.323 2.077 -14.096 1.00 93.38 73 TYR A O 1
ATOM 592 N N . ILE A 1 74 ? -2.167 0.136 -13.355 1.00 94.50 74 ILE A N 1
ATOM 593 C CA . ILE A 1 74 ? -0.865 -0.518 -13.171 1.00 94.50 74 ILE A CA 1
ATOM 594 C C . ILE A 1 74 ? -0.094 -0.600 -14.497 1.00 94.50 74 ILE A C 1
ATOM 596 O O . ILE A 1 74 ? 1.106 -0.309 -14.504 1.00 94.50 74 ILE A O 1
ATOM 600 N N . ASP A 1 75 ? -0.746 -0.968 -15.606 1.00 94.12 75 ASP A N 1
ATOM 601 C CA . ASP A 1 75 ? -0.105 -1.043 -16.930 1.00 94.12 75 ASP A CA 1
ATOM 602 C C . ASP A 1 75 ? 0.418 0.328 -17.372 1.00 94.12 75 ASP A C 1
ATOM 604 O O . ASP A 1 75 ? 1.585 0.460 -17.754 1.00 94.12 75 ASP A O 1
ATOM 608 N N . GLU A 1 76 ? -0.413 1.366 -17.242 1.00 93.25 76 GLU A N 1
ATOM 609 C CA . GLU A 1 76 ? -0.049 2.733 -17.607 1.00 93.25 76 GLU A CA 1
ATOM 610 C C . GLU A 1 76 ? 1.147 3.242 -16.788 1.00 93.25 76 GLU A C 1
ATOM 612 O O . GLU A 1 76 ? 2.128 3.742 -17.352 1.00 93.25 76 GLU A O 1
ATOM 617 N N . GLN A 1 77 ? 1.116 3.057 -15.463 1.00 91.69 77 GLN A N 1
ATOM 618 C CA . GLN A 1 77 ? 2.216 3.460 -14.582 1.00 91.69 77 GLN A CA 1
ATOM 619 C C . GLN A 1 77 ? 3.501 2.680 -14.874 1.00 91.69 77 GLN A C 1
ATOM 621 O O . GLN A 1 77 ? 4.591 3.254 -14.885 1.00 91.69 77 GLN A O 1
ATOM 626 N N . THR A 1 78 ? 3.387 1.381 -15.147 1.00 90.31 78 THR A N 1
ATOM 627 C CA . THR A 1 78 ? 4.542 0.513 -15.401 1.00 90.31 78 THR A CA 1
ATOM 628 C C . THR A 1 78 ? 5.218 0.835 -16.728 1.00 90.31 78 THR A C 1
ATOM 630 O O . THR A 1 78 ? 6.445 0.822 -16.802 1.00 90.31 78 THR A O 1
ATOM 633 N N . ARG A 1 79 ? 4.444 1.108 -17.783 1.00 86.69 79 ARG A N 1
ATOM 634 C CA . ARG A 1 79 ? 4.977 1.260 -19.145 1.00 86.69 79 ARG A CA 1
ATOM 635 C C . ARG A 1 79 ? 5.377 2.682 -19.496 1.00 86.69 79 ARG A C 1
ATOM 637 O O . ARG A 1 79 ? 6.318 2.851 -20.268 1.00 86.69 79 ARG A O 1
ATOM 644 N N . PHE A 1 80 ? 4.656 3.678 -18.983 1.00 88.81 80 PHE A N 1
ATOM 645 C CA . PHE A 1 80 ? 4.796 5.059 -19.452 1.00 88.81 80 PHE A CA 1
ATOM 646 C C . PHE A 1 80 ? 5.322 6.023 -18.389 1.00 88.81 80 PHE A C 1
ATOM 648 O O . PHE A 1 80 ? 5.910 7.040 -18.747 1.00 88.81 80 PHE A O 1
ATOM 655 N N . VAL A 1 81 ? 5.147 5.716 -17.100 1.00 88.12 81 VAL A N 1
ATOM 656 C CA . VAL A 1 81 ? 5.598 6.595 -16.008 1.00 88.12 81 VAL A CA 1
ATOM 657 C C . VAL A 1 81 ? 6.912 6.096 -15.416 1.00 88.12 81 VAL A C 1
ATOM 659 O O . VAL A 1 81 ? 7.891 6.842 -15.338 1.00 88.12 81 VAL A O 1
ATOM 662 N N . SER A 1 82 ? 6.965 4.822 -15.024 1.00 88.12 82 SER A N 1
ATOM 663 C CA . SER A 1 82 ? 8.169 4.233 -14.451 1.00 88.12 82 SER A CA 1
ATOM 664 C C . SER A 1 82 ? 9.225 3.961 -15.519 1.00 88.12 82 SER A C 1
ATOM 666 O O . SER A 1 82 ? 9.072 3.097 -16.380 1.00 88.12 82 SER A O 1
ATOM 668 N N . GLN A 1 83 ? 10.370 4.629 -15.394 1.00 89.75 83 GLN A N 1
ATOM 669 C CA . GLN A 1 83 ? 11.535 4.349 -16.234 1.00 89.75 83 GLN A CA 1
ATOM 670 C C . GLN A 1 83 ? 12.213 3.023 -15.872 1.00 89.75 83 GLN A C 1
ATOM 672 O O . GLN A 1 83 ? 13.021 2.520 -16.646 1.00 89.75 83 GLN A O 1
ATOM 677 N N . SER A 1 84 ? 11.889 2.416 -14.726 1.00 86.56 84 SER A N 1
ATOM 678 C CA . SER A 1 84 ? 12.526 1.177 -14.267 1.00 86.56 84 SER A CA 1
ATOM 679 C C . SER A 1 84 ? 12.186 -0.026 -15.152 1.00 86.56 84 SER A C 1
ATOM 681 O O . SER A 1 84 ? 13.043 -0.880 -15.372 1.00 86.56 84 SER A O 1
ATOM 683 N N . ALA A 1 85 ? 10.965 -0.092 -15.694 1.00 86.56 85 ALA A N 1
ATOM 684 C CA . ALA A 1 85 ? 10.566 -1.162 -16.612 1.00 86.56 85 ALA A CA 1
ATOM 685 C C . ALA A 1 85 ? 11.233 -1.029 -17.991 1.00 86.56 85 ALA A C 1
ATOM 687 O O . ALA A 1 85 ? 11.539 -2.034 -18.632 1.00 86.56 85 ALA A O 1
ATOM 688 N N . TRP A 1 86 ? 11.477 0.204 -18.441 1.00 88.19 86 TRP A N 1
ATOM 689 C CA . TRP A 1 86 ? 12.253 0.468 -19.650 1.00 88.19 86 TRP A CA 1
ATOM 690 C C . TRP A 1 86 ? 13.741 0.187 -19.421 1.00 88.19 86 TRP A C 1
ATOM 692 O O . TRP A 1 86 ? 14.364 -0.516 -20.214 1.00 88.19 86 TRP A O 1
ATOM 702 N N . PHE A 1 87 ? 14.289 0.666 -18.301 1.00 87.06 87 PHE A N 1
ATOM 703 C CA . PHE A 1 87 ? 15.684 0.470 -17.920 1.00 87.06 87 PHE A CA 1
ATOM 704 C C . PHE A 1 87 ? 16.034 -1.013 -17.842 1.00 87.06 87 PHE A C 1
ATOM 706 O O . PHE A 1 87 ? 17.041 -1.416 -18.404 1.00 87.06 87 PHE A O 1
ATOM 713 N N . SER A 1 88 ? 15.184 -1.856 -17.245 1.00 86.31 88 SER A N 1
ATOM 714 C CA . SER A 1 88 ? 15.444 -3.303 -17.170 1.00 86.31 88 SER A CA 1
ATOM 715 C C . SER A 1 88 ? 15.560 -3.990 -18.539 1.00 86.31 88 SER A C 1
ATOM 717 O O . SER A 1 88 ? 16.129 -5.077 -18.633 1.00 86.31 88 SER A O 1
ATOM 719 N N . ARG A 1 89 ? 15.054 -3.358 -19.607 1.00 87.06 89 ARG A N 1
ATOM 720 C CA . ARG A 1 89 ? 15.163 -3.820 -20.999 1.00 87.06 89 ARG A CA 1
ATOM 721 C C . ARG A 1 89 ? 16.235 -3.077 -21.805 1.00 87.06 89 ARG A C 1
ATOM 723 O O . ARG A 1 89 ? 16.433 -3.414 -22.971 1.00 87.06 89 ARG A O 1
ATOM 730 N N . SER A 1 90 ? 16.901 -2.075 -21.231 1.00 89.81 90 SER A N 1
ATOM 731 C CA . SER A 1 90 ? 17.916 -1.280 -21.922 1.00 89.81 90 SER A CA 1
ATOM 732 C C . SER A 1 90 ? 19.278 -1.984 -21.953 1.00 89.81 90 SER A C 1
ATOM 734 O O . SER A 1 90 ? 19.570 -2.876 -21.152 1.00 89.81 90 SER A O 1
ATOM 736 N N . ILE A 1 91 ? 20.141 -1.548 -22.876 1.00 87.50 91 ILE A N 1
ATOM 737 C CA . ILE A 1 91 ? 21.533 -2.020 -22.985 1.00 87.50 91 ILE A CA 1
ATOM 738 C C . ILE A 1 91 ? 22.309 -1.717 -21.693 1.00 87.50 91 ILE A C 1
ATOM 740 O O . ILE A 1 91 ? 23.129 -2.521 -21.249 1.00 87.50 91 ILE A O 1
ATOM 744 N N . ASP A 1 92 ? 22.011 -0.593 -21.041 1.00 87.31 92 ASP A N 1
ATOM 745 C CA . ASP A 1 92 ? 22.670 -0.206 -19.793 1.00 87.31 92 ASP A CA 1
ATOM 746 C C . ASP A 1 92 ? 22.421 -1.228 -18.678 1.00 87.31 92 ASP A C 1
ATOM 748 O O . ASP A 1 92 ? 23.350 -1.585 -17.952 1.00 87.31 92 ASP A O 1
ATOM 752 N N . CYS A 1 93 ? 21.199 -1.764 -18.573 1.00 89.56 93 CYS A N 1
ATOM 753 C CA . CYS A 1 93 ? 20.903 -2.815 -17.602 1.00 89.56 93 CYS A CA 1
ATOM 754 C C . CYS A 1 93 ? 21.488 -4.172 -18.013 1.00 89.56 93 CYS A C 1
ATOM 756 O O . CYS A 1 93 ? 21.890 -4.944 -17.141 1.00 89.56 93 CYS A O 1
ATOM 758 N N . GLN A 1 94 ? 21.613 -4.467 -19.314 1.00 85.50 94 GLN A N 1
ATOM 759 C CA . GLN A 1 94 ? 22.279 -5.695 -19.772 1.00 85.50 94 GLN A CA 1
ATOM 760 C C . GLN A 1 94 ? 23.722 -5.776 -19.266 1.00 85.50 94 GLN A C 1
ATOM 762 O O . GLN A 1 94 ? 24.148 -6.842 -18.820 1.00 85.50 94 GLN A O 1
ATOM 767 N N . ASN A 1 95 ? 24.436 -4.649 -19.226 1.00 90.81 95 ASN A N 1
ATOM 768 C CA . ASN A 1 95 ? 25.801 -4.569 -18.693 1.00 90.81 95 ASN A CA 1
ATOM 769 C C . ASN A 1 95 ? 25.904 -4.879 -17.188 1.00 90.81 95 ASN A C 1
ATOM 771 O O . ASN A 1 95 ? 27.007 -5.098 -16.684 1.00 90.81 95 ASN A O 1
ATOM 775 N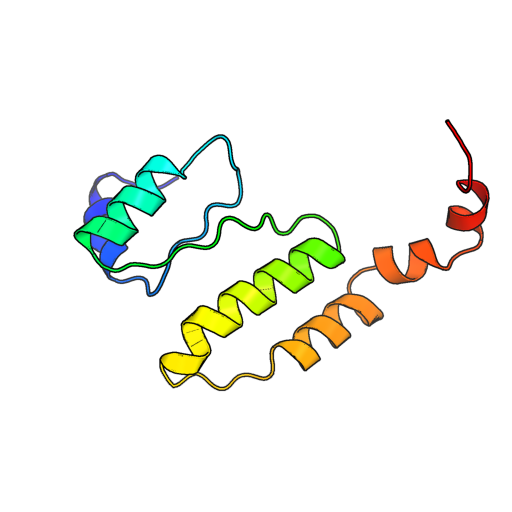 N . LEU A 1 96 ? 24.790 -4.880 -16.452 1.00 90.06 96 LEU A N 1
ATOM 776 C CA . LEU A 1 96 ? 24.741 -5.257 -15.036 1.00 90.06 96 LEU A CA 1
ATOM 777 C C . LEU A 1 96 ? 24.505 -6.761 -14.831 1.00 90.06 96 LEU A C 1
ATOM 779 O O . LEU A 1 96 ? 24.640 -7.251 -13.710 1.00 90.06 96 LEU A O 1
ATOM 783 N N . THR A 1 97 ? 24.194 -7.510 -15.893 1.00 86.75 97 THR A N 1
ATOM 784 C CA . THR A 1 97 ? 23.921 -8.950 -15.811 1.00 86.75 97 THR A CA 1
ATOM 785 C C . THR A 1 97 ? 25.145 -9.699 -15.282 1.00 86.75 97 THR A C 1
ATOM 787 O O . THR A 1 97 ? 26.215 -9.666 -15.882 1.00 86.75 97 THR A O 1
ATOM 790 N N . GLY A 1 98 ? 24.991 -10.394 -14.152 1.00 88.00 98 GLY A N 1
ATOM 791 C CA . GLY A 1 98 ? 26.051 -11.215 -13.558 1.00 88.00 98 GLY A CA 1
ATOM 792 C C . GLY A 1 98 ? 27.137 -10.448 -12.795 1.00 88.00 98 GLY A C 1
ATOM 793 O O . GLY A 1 98 ? 28.094 -11.077 -12.336 1.00 88.00 98 GLY A O 1
ATOM 794 N N . LYS A 1 99 ? 27.003 -9.124 -12.618 1.00 87.00 99 LYS A N 1
ATOM 795 C CA . LYS A 1 99 ? 27.879 -8.369 -11.710 1.00 87.00 99 LYS A CA 1
ATOM 796 C C . LYS A 1 99 ? 27.640 -8.794 -10.254 1.00 87.00 99 LYS A C 1
ATOM 798 O O . LYS A 1 99 ? 26.501 -9.041 -9.863 1.00 87.00 99 LYS A O 1
ATOM 803 N N . ARG A 1 100 ? 28.724 -8.893 -9.479 1.00 73.25 100 ARG A N 1
ATOM 804 C CA . ARG A 1 100 ? 28.729 -9.136 -8.028 1.00 73.25 100 ARG A CA 1
ATOM 805 C C . ARG A 1 100 ? 29.226 -7.899 -7.304 1.00 73.25 100 ARG A C 1
ATOM 807 O O . ARG A 1 100 ? 30.114 -7.232 -7.882 1.00 73.25 100 ARG A O 1
#

pLDDT: mean 92.85, std 4.44, range [73.25, 98.12]

Sequence (100 aa):
GASVMELEKMPRAWFNICPYREVGLMAAKYLEKEFDMP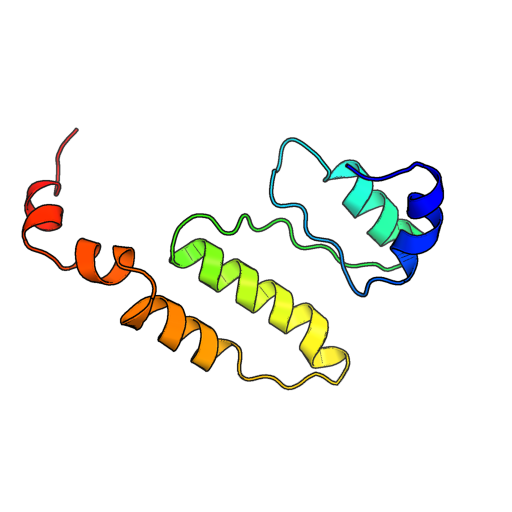YIDTCPMGVTETARFVRDIAAIVKPQGHDFDFDKYIDEQTRFVSQSAWFSRSIDCQNLTGKR

Foldseek 3Di:
DDDPVCVVVVLVDQAEEQQDPVPDPVVRVVCCVPNVHHYDHQHLPDLVSVLVSLVVVCVSCVVVVDDDDSVVVSVCCLPPVDCVNVVCVDPVVVVVPPPD

Secondary structure (DSSP, 8-state):
---GGGGGGGGGSS-EE---SSSSHHHHHHHHHHH---EE-----HHHHHHHHHHHHHHHHGGGT----HHHHHHHIIIII-HHHHHTTSHHHHTTTT--

Organism: NCBI:txid141414

InterPro domains:
  IPR000510 Nitrogenase/oxidoreductase, component 1 [PF00148] (1-83)
  IPR050152 ChlB/BchB/BchZ [PTHR33712] (1-100)

Radius of gyration: 17.73 Å; chains: 1; bounding box: 48×27×42 Å